Protein AF-A0AAX2CGX4-F1 (afdb_monomer_lite)

Foldseek 3Di:
DDDDLLLLLLLLVCLLVVVLVPDLVVSCVVVVHDSVSSVSNHFDDDFCLCVLAPDPDPDDDDPVNVVVSVSNVVSLVSSDDPLLVQLSVCVSVVHQLCVSCVVPVHHSVVSVVSVVVSNVSRRRRD

Structure (mmCIF, N/CA/C/O backbone):
data_AF-A0AAX2CGX4-F1
#
_entry.id   AF-A0AAX2CGX4-F1
#
loop_
_atom_site.group_PDB
_atom_site.id
_atom_site.type_symbol
_atom_site.label_atom_id
_atom_site.label_alt_id
_atom_site.label_comp_id
_atom_site.label_asym_id
_atom_site.label_entity_id
_atom_site.label_seq_id
_atom_site.pdbx_PDB_ins_code
_atom_site.Cartn_x
_atom_site.Cartn_y
_atom_site.Cartn_z
_atom_site.occupancy
_atom_site.B_iso_or_equiv
_atom_site.auth_seq_id
_atom_site.auth_comp_id
_atom_site.auth_asym_id
_atom_site.auth_atom_id
_atom_site.pdbx_PDB_model_num
ATOM 1 N N . MET A 1 1 ? 6.330 18.128 -15.633 1.00 39.53 1 MET A N 1
ATOM 2 C CA . MET A 1 1 ? 6.986 16.860 -16.019 1.00 39.53 1 MET A CA 1
ATOM 3 C C . MET A 1 1 ? 5.867 15.847 -16.203 1.00 39.53 1 MET A C 1
ATOM 5 O O . MET A 1 1 ? 5.193 15.569 -15.225 1.00 39.53 1 MET A O 1
ATOM 9 N N . LYS A 1 2 ? 5.558 15.416 -17.435 1.00 45.88 2 LYS A N 1
ATOM 10 C CA . LYS A 1 2 ? 4.492 14.425 -17.671 1.00 45.88 2 LYS A CA 1
ATOM 11 C C . LYS A 1 2 ? 4.986 13.082 -17.147 1.00 45.88 2 LYS A C 1
ATOM 13 O O . LYS A 1 2 ? 5.900 12.508 -17.729 1.00 45.88 2 LYS A O 1
ATOM 18 N N . ILE A 1 3 ? 4.443 12.632 -16.022 1.00 54.94 3 ILE A N 1
ATOM 19 C CA . ILE A 1 3 ? 4.761 11.316 -15.477 1.00 54.94 3 ILE A CA 1
ATOM 20 C C . ILE A 1 3 ? 3.921 10.310 -16.262 1.00 54.94 3 ILE A C 1
ATOM 22 O O . ILE A 1 3 ? 2.693 10.382 -16.265 1.00 54.94 3 ILE A O 1
ATOM 26 N N . GLU A 1 4 ? 4.564 9.398 -16.988 1.00 67.38 4 GLU A N 1
ATOM 27 C CA . GLU A 1 4 ? 3.824 8.420 -17.779 1.00 67.38 4 GLU A CA 1
ATOM 28 C C . GLU A 1 4 ? 3.073 7.452 -16.853 1.00 67.38 4 GLU A C 1
ATOM 30 O O . GLU A 1 4 ? 3.648 6.869 -15.935 1.00 67.38 4 GLU A O 1
ATOM 35 N N . ARG A 1 5 ? 1.772 7.246 -17.104 1.00 70.44 5 ARG A N 1
ATOM 36 C CA . ARG A 1 5 ? 0.905 6.302 -16.362 1.00 70.44 5 ARG A CA 1
ATOM 37 C C . ARG A 1 5 ? 1.517 4.901 -16.216 1.00 70.44 5 ARG A C 1
ATOM 39 O O . ARG A 1 5 ? 1.242 4.199 -15.245 1.00 70.44 5 ARG A O 1
ATOM 46 N N . THR A 1 6 ? 2.358 4.514 -17.168 1.00 79.00 6 THR A N 1
ATOM 47 C CA . THR A 1 6 ? 3.151 3.282 -17.181 1.00 79.00 6 THR A CA 1
ATOM 48 C C . THR A 1 6 ? 4.080 3.171 -15.969 1.00 79.00 6 THR A C 1
ATOM 50 O O . THR A 1 6 ? 4.190 2.087 -15.400 1.00 79.00 6 THR A O 1
ATOM 53 N N . VAL A 1 7 ? 4.681 4.275 -15.513 1.00 81.06 7 VAL A N 1
ATOM 54 C CA . VAL A 1 7 ? 5.583 4.314 -14.349 1.00 81.06 7 VAL A CA 1
ATOM 55 C C . VAL A 1 7 ? 4.825 3.992 -13.062 1.00 81.06 7 VAL A C 1
ATOM 57 O O . VAL A 1 7 ? 5.273 3.164 -12.272 1.00 81.06 7 VAL A O 1
ATOM 60 N N . TYR A 1 8 ? 3.642 4.580 -12.858 1.00 76.75 8 TYR A N 1
ATOM 61 C CA . TYR A 1 8 ? 2.817 4.297 -11.676 1.00 76.75 8 TYR A CA 1
ATOM 62 C C . TYR A 1 8 ? 2.222 2.888 -11.686 1.00 76.75 8 TYR A C 1
ATOM 64 O O . TYR A 1 8 ? 2.137 2.241 -10.640 1.00 76.75 8 TYR A O 1
ATOM 72 N N . TYR A 1 9 ? 1.884 2.375 -12.869 1.00 81.44 9 TYR A N 1
ATOM 73 C CA . TYR A 1 9 ? 1.502 0.976 -13.024 1.00 81.44 9 TYR A CA 1
ATOM 74 C C . TYR A 1 9 ? 2.649 0.028 -12.632 1.00 81.44 9 TYR A C 1
ATOM 76 O O . TYR A 1 9 ? 2.442 -0.902 -11.847 1.00 81.44 9 TYR A O 1
ATOM 84 N N . ALA A 1 10 ? 3.872 0.292 -13.108 1.00 85.06 10 ALA A N 1
ATOM 85 C CA . ALA A 1 10 ? 5.061 -0.478 -12.743 1.00 85.06 10 ALA A CA 1
ATOM 86 C C . ALA A 1 10 ? 5.354 -0.394 -11.234 1.00 85.06 10 ALA A C 1
ATOM 88 O O . ALA A 1 10 ? 5.508 -1.429 -10.583 1.00 85.06 10 ALA A O 1
ATOM 89 N N . LYS A 1 11 ? 5.294 0.806 -10.639 1.00 84.31 11 LYS A N 1
ATOM 90 C CA . LYS A 1 11 ? 5.386 1.015 -9.182 1.00 84.31 11 LYS A CA 1
ATOM 91 C C . LYS A 1 11 ? 4.387 0.162 -8.407 1.00 84.31 11 LYS A C 1
ATOM 93 O O . LYS A 1 11 ? 4.747 -0.471 -7.413 1.00 84.31 11 LYS A O 1
ATOM 98 N N . GLY A 1 12 ? 3.135 0.116 -8.869 1.00 80.69 12 GLY A N 1
ATOM 99 C CA . GLY A 1 12 ? 2.071 -0.664 -8.232 1.00 80.69 12 GLY A CA 1
ATOM 100 C C . GLY A 1 12 ? 2.410 -2.149 -8.210 1.00 80.69 12 GLY A C 1
ATOM 101 O O . GLY A 1 12 ? 2.278 -2.814 -7.181 1.00 80.69 12 GLY A O 1
ATOM 102 N N . LYS A 1 13 ? 2.930 -2.669 -9.326 1.00 85.38 13 LYS A N 1
ATOM 103 C CA . LYS A 1 13 ? 3.363 -4.067 -9.442 1.00 85.38 13 LYS A CA 1
ATOM 104 C C . LYS A 1 13 ? 4.574 -4.377 -8.563 1.00 85.38 13 LYS A C 1
ATOM 106 O O . LYS A 1 13 ? 4.564 -5.418 -7.907 1.00 85.38 13 LYS A O 1
ATOM 111 N N . ILE A 1 14 ? 5.562 -3.486 -8.491 1.00 86.25 14 ILE A N 1
ATOM 112 C CA . ILE A 1 14 ? 6.747 -3.651 -7.633 1.00 86.25 14 ILE A CA 1
ATOM 113 C C . ILE A 1 14 ? 6.332 -3.731 -6.159 1.00 86.25 14 ILE A C 1
ATOM 115 O O . ILE A 1 14 ? 6.681 -4.694 -5.475 1.00 86.25 14 ILE A O 1
ATOM 119 N N . LEU A 1 15 ? 5.519 -2.780 -5.679 1.00 83.81 15 LEU A N 1
ATOM 120 C CA . LEU A 1 15 ? 5.038 -2.781 -4.291 1.00 83.81 15 LEU A CA 1
ATOM 121 C C . LEU A 1 15 ? 4.164 -3.995 -3.972 1.00 83.81 15 LEU A C 1
ATOM 123 O O . LEU A 1 15 ? 4.335 -4.616 -2.923 1.00 83.81 15 LEU A O 1
ATOM 127 N N . LYS A 1 16 ? 3.229 -4.347 -4.864 1.00 82.56 16 LYS A N 1
ATOM 128 C CA . LYS A 1 16 ? 2.324 -5.488 -4.667 1.00 82.56 16 LYS A CA 1
ATOM 129 C C . LYS A 1 16 ? 3.087 -6.805 -4.514 1.00 82.56 16 LYS A C 1
ATOM 131 O O . LYS A 1 16 ? 2.691 -7.639 -3.704 1.00 82.56 16 LYS A O 1
ATOM 136 N N . ASN A 1 17 ? 4.183 -6.966 -5.254 1.00 83.00 17 ASN A N 1
ATOM 137 C CA . ASN A 1 17 ? 5.042 -8.149 -5.193 1.00 83.00 17 ASN A CA 1
ATOM 138 C C . ASN A 1 17 ? 6.188 -8.027 -4.173 1.00 83.00 17 ASN A C 1
ATOM 140 O O . ASN A 1 17 ? 6.980 -8.953 -4.054 1.00 83.00 17 ASN A O 1
ATOM 144 N N . LYS A 1 18 ? 6.258 -6.927 -3.405 1.00 83.88 18 LYS A N 1
ATOM 145 C CA . LYS A 1 18 ? 7.307 -6.653 -2.404 1.00 83.88 18 LYS A CA 1
ATOM 146 C C . LYS A 1 18 ? 8.731 -6.654 -2.976 1.00 83.88 18 LYS A C 1
ATOM 148 O O . LYS A 1 18 ? 9.669 -6.999 -2.271 1.00 83.88 18 LYS A O 1
ATOM 153 N N . LEU A 1 19 ? 8.894 -6.231 -4.226 1.00 85.44 19 LEU A N 1
ATOM 154 C CA . LEU A 1 19 ? 10.188 -6.231 -4.916 1.00 85.44 19 LEU A CA 1
ATOM 155 C C . LEU A 1 19 ? 10.940 -4.896 -4.776 1.00 85.44 19 LEU A C 1
ATOM 157 O O . LEU A 1 19 ? 11.853 -4.615 -5.536 1.00 85.44 19 LEU A O 1
ATOM 161 N N . SER A 1 20 ? 10.536 -4.026 -3.848 1.00 79.88 20 SER A N 1
ATOM 162 C CA . SER A 1 20 ? 11.067 -2.658 -3.736 1.00 79.88 20 SER A CA 1
ATOM 163 C C . SER A 1 20 ? 12.544 -2.570 -3.346 1.00 79.88 20 SER A C 1
ATOM 165 O O . SER A 1 20 ? 13.136 -1.512 -3.520 1.00 79.88 20 SER A O 1
ATOM 167 N N . GLU A 1 21 ? 13.112 -3.645 -2.804 1.00 81.31 21 GLU A N 1
ATOM 168 C CA . GLU A 1 21 ? 14.523 -3.739 -2.399 1.00 81.31 21 GLU A CA 1
ATOM 169 C C . GLU A 1 21 ? 15.352 -4.586 -3.383 1.00 81.31 21 GLU A C 1
ATOM 171 O O . GLU A 1 21 ? 16.558 -4.739 -3.208 1.00 81.31 21 GLU A O 1
ATOM 176 N N . GLU A 1 22 ? 14.716 -5.126 -4.426 1.00 85.62 22 GLU A N 1
ATOM 177 C CA . GLU A 1 22 ? 15.362 -5.970 -5.429 1.00 85.62 22 GLU A CA 1
ATOM 178 C C . GLU A 1 22 ? 16.044 -5.134 -6.522 1.00 85.62 22 GLU A C 1
ATOM 180 O O . GLU A 1 22 ? 15.727 -3.961 -6.745 1.00 85.62 22 GLU A O 1
ATOM 185 N N . SER A 1 23 ? 16.985 -5.749 -7.244 1.00 87.44 23 SER A N 1
ATOM 186 C CA . SER A 1 23 ? 17.664 -5.077 -8.354 1.00 87.44 23 SER A CA 1
ATOM 187 C C . SER A 1 23 ? 16.724 -4.838 -9.539 1.00 87.44 23 SER A C 1
ATOM 189 O O . SER A 1 23 ? 15.796 -5.610 -9.791 1.00 87.44 23 SER A O 1
ATOM 191 N N . VAL A 1 24 ? 17.006 -3.793 -10.322 1.00 85.88 24 VAL A N 1
ATOM 192 C CA . VAL A 1 24 ? 16.267 -3.481 -11.558 1.00 85.88 24 VAL A CA 1
ATOM 193 C C . VAL A 1 24 ? 16.235 -4.690 -12.500 1.00 85.88 24 VAL A C 1
ATOM 195 O O . VAL A 1 24 ? 15.172 -5.013 -13.024 1.00 85.88 24 VAL A O 1
ATOM 198 N N . ASP A 1 25 ? 17.353 -5.412 -12.642 1.00 88.06 25 ASP A N 1
ATOM 199 C CA . ASP A 1 25 ? 17.438 -6.653 -13.424 1.00 88.06 25 ASP A CA 1
ATOM 200 C C . ASP A 1 25 ? 16.460 -7.726 -12.936 1.00 88.06 25 ASP A C 1
ATOM 202 O O . ASP A 1 25 ? 15.747 -8.347 -13.729 1.00 88.06 25 ASP A O 1
ATOM 206 N N . HIS A 1 26 ? 16.421 -7.949 -11.620 1.00 88.62 26 HIS A N 1
ATOM 207 C CA . HIS A 1 26 ? 15.581 -8.978 -11.025 1.00 88.62 26 HIS A CA 1
ATOM 208 C C . HIS A 1 26 ? 14.096 -8.632 -11.163 1.00 88.62 26 HIS A C 1
ATOM 210 O O . HIS A 1 26 ? 13.288 -9.488 -11.529 1.00 88.62 26 HIS A O 1
ATOM 216 N N . ILE A 1 27 ? 13.739 -7.368 -10.938 1.00 87.94 27 ILE A N 1
ATOM 217 C CA . ILE A 1 27 ? 12.371 -6.864 -11.079 1.00 87.94 27 ILE A CA 1
ATOM 218 C C . ILE A 1 27 ? 11.913 -6.931 -12.539 1.00 87.94 27 ILE A C 1
ATOM 220 O O . ILE A 1 27 ? 10.828 -7.442 -12.806 1.00 87.94 27 ILE A O 1
ATOM 224 N N . SER A 1 28 ? 12.742 -6.443 -13.467 1.00 89.75 28 SER A N 1
ATOM 225 C CA . SER A 1 28 ? 12.504 -6.449 -14.917 1.00 89.75 28 SER A CA 1
ATOM 226 C C . SER A 1 28 ? 12.155 -7.852 -15.407 1.00 89.75 28 SER A C 1
ATOM 228 O O . SER A 1 28 ? 11.098 -8.067 -16.000 1.00 89.75 28 SER A O 1
ATOM 230 N N . LYS A 1 29 ? 12.969 -8.841 -15.025 1.00 91.12 29 LYS A N 1
ATOM 231 C CA . LYS A 1 29 ? 12.739 -10.247 -15.364 1.00 91.12 29 LYS A CA 1
ATOM 232 C C . LYS A 1 29 ? 11.511 -10.847 -14.673 1.00 91.12 29 LYS A C 1
ATOM 234 O O . LYS A 1 29 ? 10.791 -11.626 -15.285 1.00 91.12 29 LYS A O 1
ATOM 239 N N . THR A 1 30 ? 11.278 -10.518 -13.402 1.00 90.62 30 THR A N 1
ATOM 240 C CA . THR A 1 30 ? 10.168 -11.086 -12.613 1.00 90.62 30 THR A CA 1
ATOM 241 C C . THR A 1 30 ? 8.808 -10.563 -13.066 1.00 90.62 30 THR A C 1
ATOM 243 O O . THR A 1 30 ? 7.824 -11.299 -13.049 1.00 90.62 30 THR A O 1
ATOM 246 N N . LEU A 1 31 ? 8.740 -9.289 -13.453 1.00 88.62 31 LEU A N 1
ATOM 247 C CA . LEU A 1 31 ? 7.504 -8.627 -13.864 1.00 88.62 31 LEU A CA 1
ATOM 248 C C . LEU A 1 31 ? 7.318 -8.571 -15.387 1.00 88.62 31 LEU A C 1
ATOM 250 O O . LEU A 1 31 ? 6.280 -8.072 -15.819 1.00 88.62 31 LEU A O 1
ATOM 254 N N . ASP A 1 32 ? 8.289 -9.070 -16.161 1.00 90.12 32 ASP A N 1
ATOM 255 C CA . ASP A 1 32 ? 8.351 -8.977 -17.627 1.00 90.12 32 ASP A CA 1
ATOM 256 C C . ASP A 1 32 ? 8.167 -7.525 -18.113 1.00 90.12 32 ASP A C 1
ATOM 258 O O . ASP A 1 32 ? 7.274 -7.186 -18.889 1.00 90.12 32 ASP A O 1
ATOM 262 N N . MET A 1 33 ? 8.980 -6.620 -17.556 1.00 87.31 33 MET A N 1
ATOM 263 C CA . MET A 1 33 ? 8.926 -5.175 -17.807 1.00 87.31 33 MET A CA 1
ATOM 264 C C . MET A 1 33 ? 10.271 -4.652 -18.298 1.00 87.31 33 MET A C 1
ATOM 266 O O . MET A 1 33 ? 11.313 -5.143 -17.893 1.00 87.31 33 MET A O 1
ATOM 270 N N . GLY A 1 34 ? 10.273 -3.600 -19.119 1.00 87.44 34 GLY A N 1
ATOM 271 C CA . GLY A 1 34 ? 11.520 -2.990 -19.585 1.00 87.44 34 GLY A CA 1
ATOM 272 C C . GLY A 1 34 ? 12.334 -2.342 -18.457 1.00 87.44 34 GLY A C 1
ATOM 273 O O . GLY A 1 34 ? 11.779 -1.651 -17.603 1.00 87.44 34 GLY A O 1
ATOM 274 N N . HIS A 1 35 ? 13.661 -2.489 -18.502 1.00 86.88 35 HIS A N 1
ATOM 275 C CA . HIS A 1 35 ? 14.596 -1.917 -17.520 1.00 86.88 35 HIS A CA 1
ATOM 276 C C . HIS A 1 35 ? 14.386 -0.433 -17.237 1.00 86.88 35 HIS A C 1
ATOM 278 O O . HIS A 1 35 ? 14.255 -0.058 -16.078 1.00 86.88 35 HIS A O 1
ATOM 284 N N . GLY A 1 36 ? 14.292 0.401 -18.278 1.00 83.06 36 GLY A N 1
ATOM 285 C CA . GLY A 1 36 ? 14.109 1.847 -18.102 1.00 83.06 36 GLY A CA 1
ATOM 286 C C . GLY A 1 36 ? 12.793 2.208 -17.404 1.00 83.06 36 GLY A C 1
ATOM 287 O O . GLY A 1 36 ? 12.727 3.190 -16.670 1.00 83.06 36 GLY A O 1
ATOM 288 N N . LEU A 1 37 ? 11.752 1.383 -17.570 1.00 83.06 37 LEU A N 1
ATOM 289 C CA . LEU A 1 37 ? 10.482 1.561 -16.869 1.00 83.06 37 LEU A CA 1
ATOM 290 C C . LEU A 1 37 ? 10.605 1.189 -15.387 1.00 83.06 37 LEU A C 1
ATOM 292 O O . LEU A 1 37 ? 10.059 1.884 -14.534 1.00 83.06 37 LEU A O 1
ATOM 296 N N . VAL A 1 38 ? 11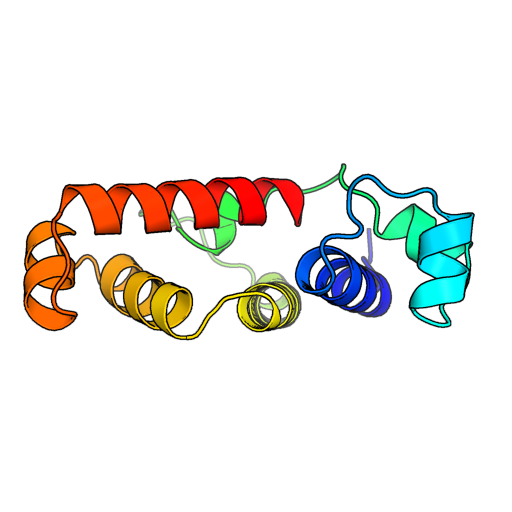.322 0.107 -15.081 1.00 85.31 38 VAL A N 1
ATOM 297 C CA . VAL A 1 38 ? 11.587 -0.330 -13.704 1.00 85.31 38 VAL A CA 1
ATOM 298 C C . VAL A 1 38 ? 12.469 0.678 -12.967 1.00 85.31 38 VAL A C 1
ATOM 300 O O . VAL A 1 38 ? 12.196 0.995 -11.813 1.00 85.31 38 VAL A O 1
ATOM 303 N N . GLU A 1 39 ? 13.479 1.223 -13.642 1.00 84.19 39 GLU A N 1
ATOM 304 C CA . GLU A 1 39 ? 14.361 2.262 -13.110 1.00 84.19 39 GLU A CA 1
ATOM 305 C C . GLU A 1 39 ? 13.580 3.547 -12.796 1.00 84.19 39 GLU A C 1
ATOM 307 O O . GLU A 1 39 ? 13.658 4.062 -11.683 1.00 84.19 39 GLU A O 1
ATOM 312 N N . ALA A 1 40 ? 12.719 3.999 -13.716 1.00 79.62 40 ALA A N 1
ATOM 313 C CA . ALA A 1 40 ? 11.825 5.136 -13.481 1.00 79.62 40 ALA A CA 1
ATOM 314 C C . ALA A 1 40 ? 10.782 4.878 -12.372 1.00 79.62 40 ALA A C 1
ATOM 316 O O . ALA A 1 40 ? 10.271 5.816 -11.755 1.00 79.62 40 ALA A O 1
ATOM 317 N N . ALA A 1 41 ? 10.445 3.609 -12.127 1.00 78.88 41 ALA A N 1
ATOM 318 C CA . ALA A 1 41 ? 9.495 3.179 -11.109 1.00 78.88 41 ALA A CA 1
ATOM 319 C C . ALA A 1 41 ? 10.126 2.959 -9.723 1.00 78.88 41 ALA A C 1
ATOM 321 O O . ALA A 1 41 ? 9.389 2.713 -8.766 1.00 78.88 41 ALA A O 1
ATOM 322 N N . GLN A 1 42 ? 11.448 3.056 -9.563 1.00 73.44 42 GLN A N 1
ATOM 323 C CA . GLN A 1 42 ? 12.059 2.948 -8.239 1.00 73.44 42 GLN A CA 1
ATOM 324 C C . GLN A 1 42 ? 11.690 4.141 -7.325 1.00 73.44 42 GLN A C 1
ATOM 326 O O .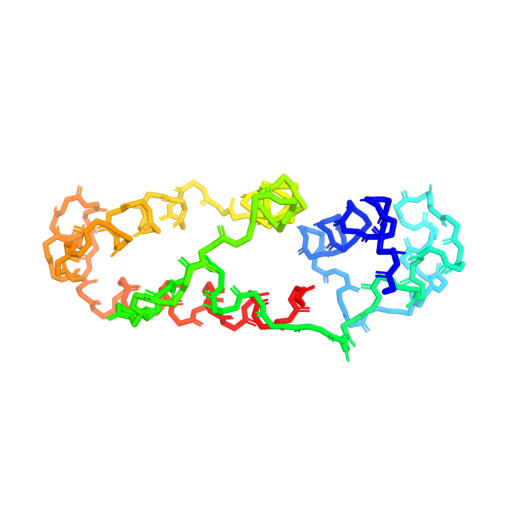 GLN A 1 42 ? 11.306 5.214 -7.806 1.00 73.44 42 GLN A O 1
ATOM 331 N N . PRO A 1 43 ? 11.716 3.961 -5.989 1.00 64.12 43 PRO A N 1
ATOM 332 C CA . PRO A 1 43 ? 11.253 4.982 -5.047 1.00 64.12 43 PRO A CA 1
ATOM 333 C C . PRO A 1 43 ? 12.126 6.243 -5.128 1.00 64.12 43 PRO A C 1
ATOM 335 O O . PRO A 1 43 ? 13.348 6.125 -5.064 1.00 64.12 43 PRO A O 1
ATOM 338 N N . GLY A 1 44 ? 11.536 7.450 -5.207 1.00 57.66 44 GLY A N 1
ATOM 339 C CA . GLY A 1 44 ? 12.369 8.659 -5.115 1.00 57.66 44 GLY A CA 1
ATOM 340 C C . GLY A 1 44 ? 11.855 10.046 -5.513 1.00 57.66 44 GLY A C 1
ATOM 341 O O . GLY A 1 44 ? 12.648 10.968 -5.366 1.00 57.66 44 GLY A O 1
ATOM 342 N N . THR A 1 45 ? 10.625 10.284 -5.996 1.00 46.50 45 THR A N 1
ATOM 343 C CA . THR A 1 45 ? 10.331 11.634 -6.554 1.00 46.50 45 THR A CA 1
ATOM 344 C C . THR A 1 45 ? 9.034 12.348 -6.174 1.00 46.50 45 THR A C 1
ATOM 346 O O . THR A 1 45 ? 8.976 13.548 -6.415 1.00 46.50 45 THR A O 1
ATOM 349 N N . PHE A 1 46 ? 8.045 11.741 -5.510 1.00 48.94 46 PHE A N 1
ATOM 350 C CA . PHE A 1 46 ? 6.833 12.464 -5.063 1.00 48.94 46 PHE A CA 1
ATOM 351 C C . PHE A 1 46 ? 6.354 11.943 -3.690 1.00 48.94 46 PHE A C 1
ATOM 353 O O . PHE A 1 46 ? 6.981 11.034 -3.157 1.00 48.94 46 PHE A O 1
ATOM 360 N N . SER A 1 47 ? 5.354 12.558 -3.041 1.00 52.25 47 SER A N 1
ATOM 361 C CA . SER A 1 47 ? 4.786 12.042 -1.776 1.00 52.25 47 SER A CA 1
ATOM 362 C C . SER A 1 47 ? 3.252 11.938 -1.827 1.00 52.25 47 SER A C 1
ATOM 364 O O . SER A 1 47 ? 2.552 12.949 -1.739 1.00 52.25 47 SER A O 1
ATOM 366 N N . LEU A 1 48 ? 2.733 10.704 -1.897 1.00 61.69 48 LEU A N 1
ATOM 367 C CA . LEU A 1 48 ? 1.302 10.383 -1.957 1.00 61.69 48 LEU A CA 1
ATOM 368 C C . LEU A 1 48 ? 0.590 10.676 -0.645 1.00 61.69 48 LEU A C 1
ATOM 370 O O . LEU A 1 48 ? -0.638 10.729 -0.626 1.00 61.69 48 LEU A O 1
ATOM 374 N N . ASP A 1 49 ? 1.326 10.842 0.455 1.00 59.88 49 ASP A N 1
ATOM 375 C CA . ASP A 1 49 ? 0.735 11.066 1.773 1.00 59.88 49 ASP A CA 1
ATOM 376 C C . ASP A 1 49 ? -0.214 12.269 1.763 1.00 59.88 49 ASP A C 1
ATOM 378 O O . ASP A 1 49 ? -1.290 12.204 2.355 1.00 59.88 49 ASP A O 1
ATOM 382 N N . LYS A 1 50 ? 0.134 13.324 1.011 1.00 56.47 50 LYS A N 1
ATOM 383 C CA . LYS A 1 50 ? -0.697 14.528 0.852 1.00 56.47 50 LYS A CA 1
ATOM 384 C C . LYS A 1 50 ? -1.963 14.298 0.020 1.00 56.47 50 LYS A C 1
ATOM 386 O O . LYS A 1 50 ? -2.916 15.056 0.156 1.00 56.47 50 LYS A O 1
ATOM 391 N N . VAL A 1 51 ? -1.974 13.273 -0.833 1.00 58.97 51 VAL A N 1
ATOM 392 C CA . VAL A 1 51 ? -3.093 12.941 -1.731 1.00 58.97 51 VAL A CA 1
ATOM 393 C C . VAL A 1 51 ? -4.053 11.951 -1.065 1.00 58.97 51 VAL A C 1
ATOM 395 O O . VAL A 1 51 ? -5.266 12.060 -1.219 1.00 58.97 51 VAL A O 1
ATOM 398 N N . ILE A 1 52 ? -3.525 10.988 -0.303 1.00 60.25 52 ILE A N 1
ATOM 399 C CA . ILE A 1 52 ? -4.317 9.958 0.391 1.00 60.25 52 ILE A CA 1
ATOM 400 C C . ILE A 1 52 ? -4.983 10.512 1.652 1.00 60.25 52 ILE A C 1
ATOM 402 O O . ILE A 1 52 ? -6.105 10.119 1.980 1.00 60.25 52 ILE A O 1
ATOM 406 N N . TYR A 1 53 ? -4.287 11.399 2.364 1.00 61.03 53 TYR A N 1
ATOM 407 C CA . TYR A 1 53 ? -4.777 12.060 3.567 1.00 61.03 53 TYR A CA 1
ATOM 408 C C . TYR A 1 53 ? -4.657 13.566 3.364 1.00 61.03 53 TYR A C 1
ATOM 410 O O . TYR A 1 53 ? -3.711 14.172 3.877 1.00 61.03 53 TYR A O 1
ATOM 418 N N . PRO A 1 54 ? -5.574 14.176 2.592 1.00 52.38 54 PRO A N 1
ATOM 419 C CA . PRO A 1 54 ? -5.592 15.621 2.469 1.00 52.38 54 PRO A CA 1
ATOM 420 C C . PRO A 1 54 ? -5.710 16.207 3.877 1.00 52.38 54 PRO A C 1
ATOM 422 O O . PRO A 1 54 ? -6.662 15.925 4.608 1.00 52.38 54 PRO A O 1
ATOM 425 N N . ALA A 1 55 ? -4.698 16.973 4.289 1.00 43.84 55 ALA A N 1
ATOM 426 C CA . ALA A 1 55 ? -4.873 17.882 5.407 1.00 43.84 55 ALA A CA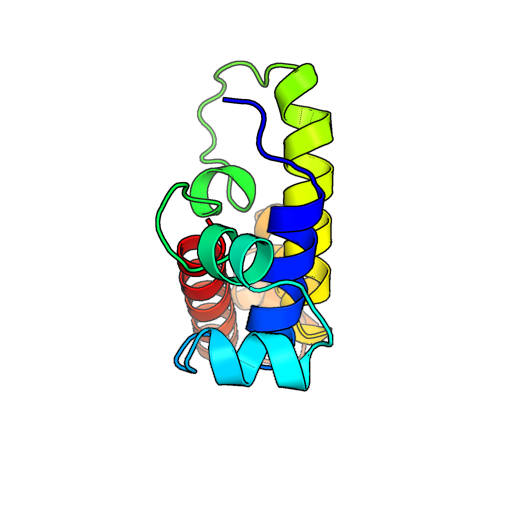 1
ATOM 427 C C . ALA A 1 55 ? -5.974 18.865 4.997 1.00 43.84 55 ALA A C 1
ATOM 429 O O . ALA A 1 55 ? -5.995 19.295 3.845 1.00 43.84 55 ALA A O 1
ATOM 430 N N . ASP A 1 56 ? -6.881 19.181 5.917 1.00 44.81 56 ASP A N 1
ATOM 431 C CA . ASP A 1 56 ? -8.050 20.045 5.713 1.00 44.81 56 ASP A CA 1
ATOM 432 C C . ASP A 1 56 ? -7.648 21.524 5.527 1.00 44.81 56 ASP A C 1
ATOM 434 O O . ASP A 1 56 ? -8.057 22.413 6.265 1.00 44.81 56 ASP A O 1
ATOM 438 N N . ASN A 1 57 ? -6.767 21.784 4.565 1.00 39.47 57 ASN A N 1
ATOM 439 C CA . ASN A 1 57 ? -6.325 23.103 4.158 1.00 39.47 57 ASN A CA 1
ATOM 440 C C . ASN A 1 57 ? -6.861 23.303 2.743 1.00 39.47 57 ASN A C 1
ATOM 442 O O . ASN A 1 57 ? -6.292 22.776 1.790 1.00 39.47 57 ASN A O 1
ATOM 446 N N . GLY A 1 58 ? -7.995 24.000 2.645 1.00 42.59 58 GLY A N 1
ATOM 447 C CA . GLY A 1 58 ? -8.767 24.259 1.426 1.00 42.59 58 GLY A CA 1
ATOM 448 C C . GLY A 1 58 ? -8.041 25.062 0.343 1.00 42.59 58 GLY A C 1
ATOM 449 O O . GLY A 1 58 ? -8.505 26.130 -0.046 1.00 42.59 58 GLY A O 1
ATOM 450 N N . GLU A 1 59 ? -6.931 24.544 -0.171 1.00 40.47 59 GLU A N 1
ATOM 451 C CA . GLU A 1 59 ? -6.241 25.073 -1.339 1.00 40.47 59 GLU A CA 1
ATOM 452 C C . GLU A 1 59 ? -6.641 24.254 -2.575 1.00 40.47 59 GLU A C 1
ATOM 454 O O . GLU A 1 59 ? -6.641 23.022 -2.565 1.00 40.47 59 GLU A O 1
ATOM 459 N N . GLY A 1 60 ? -7.106 24.968 -3.602 1.00 41.41 60 GLY A N 1
ATOM 460 C CA . GLY A 1 60 ? -7.901 24.443 -4.707 1.00 41.41 60 GLY A CA 1
ATOM 461 C C . GLY A 1 60 ? -7.263 23.259 -5.429 1.00 41.41 60 GLY A C 1
ATOM 462 O O . GLY A 1 60 ? -6.133 23.324 -5.906 1.00 41.41 60 GLY A O 1
ATOM 463 N N . VAL A 1 61 ? -8.032 22.177 -5.538 1.00 43.03 61 VAL A N 1
ATOM 464 C CA . VAL A 1 61 ? -7.649 20.976 -6.278 1.00 43.03 61 VAL A CA 1
ATOM 465 C C . VAL A 1 61 ? -7.725 21.280 -7.774 1.00 43.03 61 VAL A C 1
ATOM 467 O O . VAL A 1 61 ? -8.811 21.404 -8.338 1.00 43.03 61 VAL A O 1
ATOM 470 N N . ASP A 1 62 ? -6.563 21.406 -8.409 1.00 41.34 62 ASP A N 1
ATOM 471 C CA . ASP A 1 62 ? -6.435 21.581 -9.853 1.00 41.34 62 ASP A CA 1
ATOM 472 C C . ASP A 1 62 ? -7.043 20.372 -10.592 1.00 41.34 62 ASP A C 1
ATOM 474 O O . ASP A 1 62 ? -6.759 19.215 -10.269 1.00 41.34 62 ASP A O 1
ATOM 478 N N . VAL A 1 63 ? -7.930 20.601 -11.556 1.00 41.16 63 VAL A N 1
ATOM 479 C CA . VAL A 1 63 ? -8.786 19.551 -12.137 1.00 41.16 63 VAL A CA 1
ATOM 480 C C . VAL A 1 63 ? -7.969 18.545 -12.962 1.00 41.16 63 VAL A C 1
ATOM 482 O O . VAL A 1 63 ? -8.282 17.354 -12.937 1.00 41.16 63 VAL A O 1
ATOM 485 N N . GLU A 1 64 ? -6.869 18.956 -13.601 1.00 42.84 64 GLU A N 1
ATOM 486 C CA . GLU A 1 64 ? -5.937 18.029 -14.272 1.00 42.84 64 GLU A CA 1
ATOM 487 C C . GLU A 1 64 ? -5.177 17.151 -13.269 1.00 42.84 64 GLU A C 1
ATOM 489 O O . GLU A 1 64 ? -5.038 15.941 -13.485 1.00 42.84 64 GLU A O 1
ATOM 494 N N . SER A 1 65 ? -4.821 17.709 -12.104 1.00 53.12 65 SER A N 1
ATOM 495 C CA . SER A 1 65 ? -4.254 16.933 -11.000 1.00 53.12 65 SER A CA 1
ATOM 496 C C . SER A 1 65 ? -5.226 15.852 -10.516 1.00 53.12 65 SER A C 1
ATOM 498 O O . SER A 1 65 ? -4.782 14.799 -10.082 1.00 53.12 65 SER A O 1
ATOM 500 N N . THR A 1 66 ? -6.552 16.017 -10.649 1.00 58.62 66 THR A N 1
ATOM 501 C CA . THR A 1 66 ? -7.506 14.995 -10.176 1.00 58.62 66 THR A CA 1
ATOM 502 C C . THR A 1 66 ? -7.503 13.711 -11.000 1.00 58.62 66 THR A C 1
ATOM 504 O O . THR A 1 66 ? -7.698 12.643 -10.423 1.00 58.62 66 THR A O 1
ATOM 507 N N . VAL A 1 67 ? -7.296 13.762 -12.322 1.00 58.78 67 VAL A N 1
ATOM 508 C CA . VAL A 1 67 ? -7.282 12.548 -13.162 1.00 58.78 67 VAL A CA 1
ATOM 509 C C . VAL A 1 67 ? -5.977 11.783 -12.966 1.00 58.78 67 VAL A C 1
ATOM 511 O O . VAL A 1 67 ? -6.007 10.565 -12.782 1.00 58.78 67 VAL A O 1
ATOM 514 N N . GLU A 1 68 ? -4.847 12.489 -12.932 1.00 61.59 68 GLU A N 1
ATOM 515 C CA . GLU A 1 68 ? -3.544 11.892 -12.630 1.00 61.59 68 GLU A CA 1
ATOM 516 C C . GLU A 1 68 ? -3.517 11.335 -11.201 1.00 61.59 68 GLU A C 1
ATOM 518 O O . GLU A 1 68 ? -3.220 10.153 -11.014 1.00 61.59 68 GLU A O 1
ATOM 523 N N . ASN A 1 69 ? -3.974 12.108 -10.210 1.00 66.88 69 ASN A N 1
ATOM 524 C CA . ASN A 1 69 ? -4.102 11.645 -8.827 1.00 66.88 69 ASN A CA 1
ATOM 525 C C . ASN A 1 69 ? -5.031 10.435 -8.716 1.00 66.88 69 ASN A C 1
ATOM 527 O O . ASN A 1 69 ? -4.733 9.523 -7.955 1.00 66.88 69 ASN A O 1
ATOM 531 N N . LYS A 1 70 ? -6.119 10.356 -9.493 1.00 70.00 70 LYS A N 1
ATOM 532 C CA . LYS A 1 70 ? -6.987 9.166 -9.512 1.00 70.00 70 LYS A CA 1
ATOM 533 C C . LYS A 1 70 ? -6.246 7.926 -10.001 1.00 70.00 70 LYS A C 1
ATOM 535 O O . LYS A 1 70 ? -6.371 6.883 -9.371 1.00 70.00 70 LYS A O 1
ATOM 540 N N . VAL A 1 71 ? -5.470 8.012 -11.083 1.00 70.00 71 VAL A N 1
ATOM 541 C CA . VAL A 1 71 ? -4.698 6.861 -11.597 1.00 70.00 71 VAL A CA 1
ATOM 542 C C . VAL A 1 71 ? -3.642 6.412 -10.588 1.00 70.00 71 VAL A C 1
ATOM 544 O O . VAL A 1 71 ? -3.467 5.214 -10.354 1.00 70.00 71 VAL A O 1
ATOM 547 N N . ILE A 1 72 ? -2.975 7.376 -9.960 1.00 73.44 72 ILE A N 1
ATOM 548 C CA . ILE A 1 72 ? -1.970 7.147 -8.926 1.00 73.44 72 ILE A CA 1
ATOM 549 C C . ILE A 1 72 ? -2.606 6.481 -7.692 1.00 73.44 72 ILE A C 1
ATOM 551 O O . ILE A 1 72 ? -2.137 5.436 -7.240 1.00 73.44 72 ILE A O 1
ATOM 555 N N . LEU A 1 73 ? -3.721 7.022 -7.193 1.00 76.25 73 LEU A N 1
ATOM 556 C CA . LEU A 1 73 ? -4.477 6.472 -6.065 1.00 76.25 73 LEU A CA 1
ATOM 557 C C . LEU A 1 73 ? -5.005 5.067 -6.357 1.00 76.25 73 LEU A C 1
ATOM 559 O O . LEU A 1 73 ? -4.850 4.183 -5.522 1.00 76.25 73 LEU A O 1
ATOM 563 N N . HIS A 1 74 ? -5.574 4.834 -7.543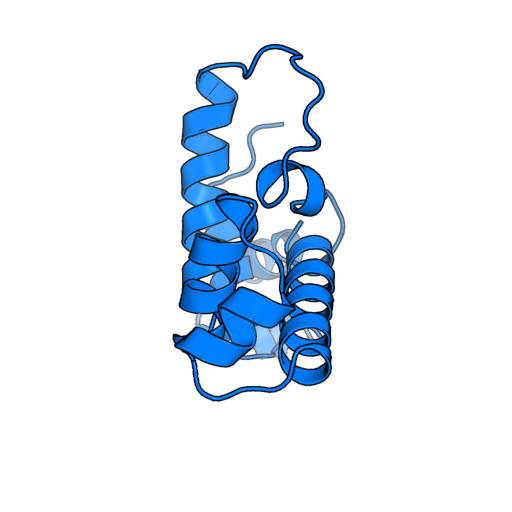 1.00 80.50 74 HIS A N 1
ATOM 564 C CA . HIS A 1 74 ? -6.028 3.502 -7.948 1.00 80.50 74 HIS A CA 1
ATOM 565 C C . HIS A 1 74 ? -4.873 2.497 -7.951 1.00 80.50 74 HIS A C 1
ATOM 567 O O . HIS A 1 74 ? -4.991 1.429 -7.355 1.00 80.50 74 HIS A O 1
ATOM 573 N N . SER A 1 75 ? -3.732 2.872 -8.535 1.00 79.38 75 SER A N 1
ATOM 574 C CA . SER A 1 75 ? -2.543 2.014 -8.579 1.00 79.38 75 SER A CA 1
ATOM 575 C C . SER A 1 75 ? -2.010 1.702 -7.177 1.00 79.38 75 SER A C 1
ATOM 577 O O . SER A 1 75 ? -1.553 0.588 -6.930 1.00 79.38 75 SER A O 1
ATOM 579 N N . PHE A 1 76 ? -2.098 2.654 -6.242 1.00 82.88 76 PHE A N 1
ATOM 580 C CA . PHE A 1 76 ? -1.749 2.433 -4.841 1.00 82.88 76 PHE A CA 1
ATOM 581 C C . PHE A 1 76 ? -2.753 1.521 -4.124 1.00 82.88 76 PHE A C 1
ATOM 583 O O . PHE A 1 76 ? -2.346 0.576 -3.441 1.00 82.88 76 PHE A O 1
ATOM 590 N N . PHE A 1 77 ? -4.056 1.766 -4.286 1.00 83.62 77 PHE A N 1
ATOM 591 C CA . PHE A 1 77 ? -5.122 0.971 -3.671 1.00 83.62 77 PHE A CA 1
ATOM 592 C C . PHE A 1 77 ? -5.109 -0.484 -4.142 1.00 83.62 77 PHE A C 1
ATOM 594 O O . PHE A 1 77 ? -5.346 -1.374 -3.328 1.00 83.62 77 PHE A O 1
ATOM 601 N N . ASP A 1 78 ? -4.701 -0.747 -5.385 1.00 83.69 78 ASP A N 1
ATOM 602 C CA . ASP A 1 78 ? -4.484 -2.102 -5.911 1.00 83.69 78 ASP A CA 1
ATOM 603 C C . ASP A 1 78 ? -3.367 -2.877 -5.188 1.00 83.69 78 ASP A C 1
ATOM 605 O O . ASP A 1 78 ? -3.272 -4.108 -5.303 1.00 83.69 78 ASP A O 1
ATOM 609 N N . THR A 1 79 ? -2.509 -2.176 -4.439 1.00 83.56 79 THR A N 1
ATOM 610 C CA . THR A 1 79 ? -1.489 -2.794 -3.584 1.00 83.56 79 THR A CA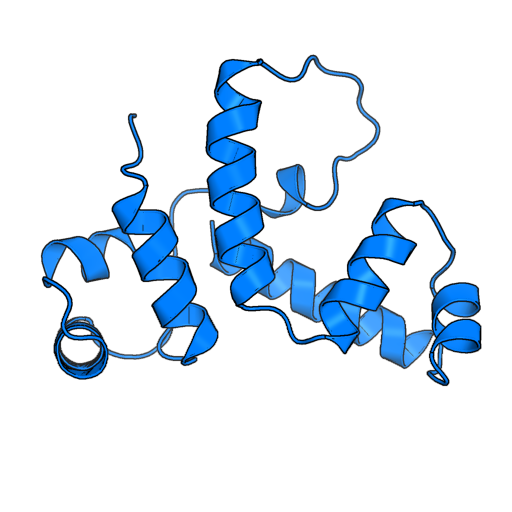 1
ATOM 611 C C . THR A 1 79 ? -2.008 -3.105 -2.178 1.00 83.56 79 THR A C 1
ATOM 613 O O . THR A 1 79 ? -1.382 -3.889 -1.460 1.00 83.56 79 THR A O 1
ATOM 616 N N . LEU A 1 80 ? -3.109 -2.489 -1.740 1.00 85.25 80 LEU A N 1
ATOM 617 C CA . LEU A 1 80 ? -3.625 -2.636 -0.381 1.00 85.25 80 LEU A CA 1
ATOM 618 C C . LEU A 1 80 ? -4.395 -3.950 -0.205 1.00 85.25 80 LEU A C 1
ATOM 620 O O . LEU A 1 80 ? -5.092 -4.430 -1.095 1.00 85.25 80 LEU A O 1
ATOM 624 N N . GLN A 1 81 ? -4.301 -4.529 0.990 1.00 87.56 81 GLN A N 1
ATOM 625 C CA . GLN A 1 81 ? -5.164 -5.641 1.384 1.00 87.56 81 GLN A CA 1
ATOM 626 C C . GLN A 1 81 ? -6.589 -5.148 1.658 1.00 87.56 81 GLN A C 1
ATOM 628 O O . GLN A 1 81 ? -6.800 -4.002 2.054 1.00 87.56 81 GLN A O 1
ATOM 633 N N . HIS A 1 82 ? -7.578 -6.040 1.568 1.00 86.38 82 HIS A N 1
ATOM 634 C CA . HIS A 1 82 ? -8.982 -5.689 1.814 1.00 86.38 82 HIS A CA 1
ATOM 635 C C . HIS A 1 82 ? -9.210 -5.016 3.182 1.00 86.38 82 HIS A C 1
ATOM 637 O O . HIS A 1 82 ? -9.925 -4.022 3.285 1.00 86.38 82 HIS A O 1
ATOM 643 N N . SER A 1 83 ? -8.529 -5.485 4.235 1.00 85.81 83 SER A N 1
ATOM 644 C CA . SER A 1 83 ? -8.605 -4.852 5.557 1.00 85.81 83 SER A CA 1
ATOM 645 C C . SER A 1 83 ? -7.971 -3.460 5.613 1.00 85.81 83 SER A C 1
ATOM 647 O O . SER A 1 83 ? -8.389 -2.639 6.421 1.00 85.81 83 SER A O 1
ATOM 649 N N . GLU A 1 84 ? -6.947 -3.200 4.797 1.00 89.44 84 GLU A N 1
ATOM 650 C CA . GLU A 1 84 ? -6.316 -1.879 4.690 1.00 89.44 84 GLU A CA 1
ATOM 651 C C . GLU A 1 84 ? -7.258 -0.904 3.968 1.00 89.44 84 GLU A C 1
ATOM 653 O O . GLU A 1 84 ? -7.463 0.199 4.462 1.00 89.44 84 GLU A O 1
ATOM 658 N N . LEU A 1 85 ? -7.927 -1.345 2.894 1.00 88.81 85 LEU A N 1
ATOM 659 C CA . LEU A 1 85 ? -8.933 -0.549 2.174 1.00 88.81 85 LEU A CA 1
ATOM 660 C C . LEU A 1 85 ? -10.114 -0.146 3.066 1.00 88.81 85 LEU A C 1
ATOM 662 O O . LEU A 1 85 ? -10.508 1.017 3.072 1.00 88.81 85 LEU A O 1
ATOM 666 N N . ILE A 1 86 ? -10.647 -1.080 3.860 1.00 90.00 86 ILE A N 1
ATOM 667 C CA . ILE A 1 86 ? -11.739 -0.792 4.804 1.00 90.00 86 ILE A CA 1
ATOM 668 C C . ILE A 1 86 ? -11.301 0.234 5.860 1.00 90.00 86 ILE A C 1
ATOM 670 O O . ILE A 1 86 ? -12.052 1.152 6.197 1.00 90.00 86 ILE A O 1
ATOM 674 N N . VAL A 1 87 ? -10.087 0.080 6.404 1.00 91.31 87 VAL A N 1
ATOM 675 C CA . VAL A 1 87 ? -9.538 1.034 7.378 1.00 91.31 87 VAL A CA 1
ATOM 676 C C . VAL A 1 87 ? -9.336 2.402 6.733 1.00 91.31 87 VAL A C 1
ATOM 678 O O . VAL A 1 87 ? -9.686 3.400 7.358 1.00 91.31 87 VAL A O 1
ATOM 681 N N . TRP A 1 88 ? -8.819 2.456 5.504 1.00 88.50 88 TRP A N 1
ATOM 682 C CA . TRP A 1 88 ? -8.641 3.698 4.758 1.00 88.50 88 TRP A CA 1
ATOM 683 C C . TRP A 1 88 ? -9.975 4.414 4.508 1.00 88.50 88 TRP A C 1
ATOM 685 O O . TRP A 1 88 ? -10.087 5.579 4.874 1.00 88.50 88 TRP A O 1
ATOM 695 N N . ASP A 1 89 ? -10.997 3.725 3.986 1.00 87.69 89 ASP A N 1
ATOM 696 C CA . ASP A 1 89 ? -12.313 4.318 3.679 1.00 87.69 89 ASP A CA 1
ATOM 697 C C . ASP A 1 89 ? -12.981 4.933 4.918 1.00 87.69 89 ASP A C 1
ATOM 699 O O . ASP A 1 89 ? -13.546 6.024 4.870 1.00 87.69 89 ASP A O 1
ATOM 703 N N . MET A 1 90 ? -12.900 4.254 6.063 1.00 89.38 90 MET A N 1
ATOM 704 C CA . MET A 1 90 ? -13.452 4.797 7.302 1.00 89.38 90 MET A CA 1
ATOM 705 C C . MET A 1 90 ? -12.600 5.932 7.878 1.00 89.38 90 MET A C 1
ATOM 707 O O . MET A 1 90 ? -13.144 6.894 8.420 1.00 89.38 90 MET A O 1
ATOM 711 N N . HIS A 1 91 ? -11.273 5.831 7.780 1.00 86.44 91 HIS A N 1
ATOM 712 C CA . HIS A 1 91 ? -10.363 6.856 8.286 1.00 86.44 91 HIS A CA 1
ATOM 713 C C . HIS A 1 91 ? -10.448 8.150 7.465 1.00 86.44 91 HIS A C 1
ATOM 715 O O . HIS A 1 91 ? -10.432 9.230 8.049 1.00 86.44 91 HIS A O 1
ATOM 721 N N . SER A 1 92 ? -10.595 8.061 6.138 1.00 79.12 92 SER A N 1
ATOM 722 C CA . SER A 1 92 ? -10.768 9.221 5.249 1.00 79.12 92 SER A CA 1
ATOM 723 C C . SER A 1 92 ? -12.089 9.959 5.495 1.00 79.12 92 SER A C 1
ATOM 725 O O . SER A 1 92 ? -12.165 11.166 5.300 1.00 79.12 92 SER A O 1
ATOM 727 N N . LYS A 1 93 ? -13.103 9.267 6.030 1.00 85.06 93 LYS A N 1
ATOM 728 C CA . LYS A 1 93 ? -14.374 9.851 6.503 1.00 85.06 93 LYS A CA 1
ATOM 729 C C . LYS A 1 93 ? -14.293 10.458 7.913 1.00 85.06 93 LYS A C 1
ATOM 731 O O . LYS A 1 93 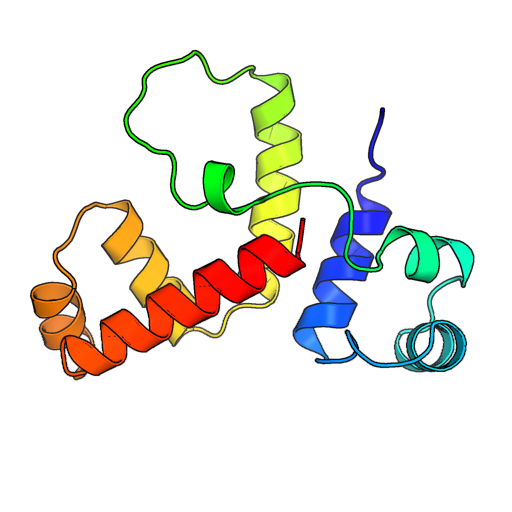? -15.324 10.769 8.504 1.00 85.06 93 LYS A O 1
ATOM 736 N N . GLY A 1 94 ? -13.098 10.568 8.498 1.00 82.62 94 GLY A N 1
ATOM 737 C CA . GLY A 1 94 ? -12.891 11.140 9.833 1.00 82.62 94 GLY A CA 1
ATOM 738 C C . GLY A 1 94 ? -13.349 10.246 10.993 1.00 82.62 94 GLY A C 1
ATOM 739 O O . GLY A 1 94 ? -13.444 10.705 12.135 1.00 82.62 94 GLY A O 1
ATOM 740 N N . ILE A 1 95 ? -13.636 8.960 10.752 1.00 87.88 95 ILE A N 1
ATOM 741 C CA . ILE A 1 95 ? -14.060 8.047 11.818 1.00 87.88 95 ILE A CA 1
ATOM 742 C C . ILE A 1 95 ? -12.871 7.768 12.746 1.00 87.88 95 ILE A C 1
ATOM 744 O O . ILE A 1 95 ? -11.798 7.342 12.320 1.00 87.88 95 ILE A O 1
ATOM 748 N N . ARG A 1 96 ? -13.076 7.952 14.056 1.00 90.25 96 ARG A N 1
ATOM 749 C CA . ARG A 1 96 ? -12.058 7.659 15.077 1.00 90.25 96 ARG A CA 1
ATOM 750 C C . ARG A 1 96 ? -11.574 6.209 14.985 1.00 90.25 96 ARG A C 1
ATOM 752 O O . ARG A 1 96 ? -12.384 5.287 14.926 1.00 90.25 96 ARG A O 1
ATOM 759 N N . GLN A 1 97 ? -10.260 6.000 15.092 1.00 90.94 97 GLN A N 1
ATOM 760 C CA . GLN A 1 97 ? -9.628 4.673 14.992 1.00 90.94 97 GLN A CA 1
ATOM 761 C C . GLN A 1 97 ? -10.190 3.641 15.986 1.00 90.94 97 GLN A C 1
ATOM 763 O O . GLN A 1 97 ? -10.246 2.455 15.675 1.00 90.94 97 GLN A O 1
ATOM 768 N N . GLU A 1 98 ? -10.647 4.081 17.161 1.00 92.75 98 GLU A N 1
ATOM 769 C CA . GLU A 1 98 ? -11.357 3.228 18.121 1.00 92.75 98 GLU A CA 1
ATOM 770 C C . GLU A 1 98 ? -12.679 2.687 17.551 1.00 92.75 98 GLU A C 1
ATOM 772 O O . GLU A 1 98 ? -12.954 1.490 17.637 1.00 92.75 98 GLU A O 1
ATOM 777 N N . ASN A 1 99 ? -13.472 3.551 16.913 1.00 93.06 99 ASN A N 1
ATOM 778 C CA . ASN A 1 99 ? -14.748 3.186 16.297 1.00 93.06 99 ASN A CA 1
ATOM 779 C C . ASN A 1 99 ? -14.546 2.323 15.046 1.00 93.06 99 ASN A C 1
ATOM 781 O O . ASN A 1 99 ? -15.324 1.401 14.809 1.00 93.06 99 ASN A O 1
ATOM 785 N N . ILE A 1 100 ? -13.478 2.574 14.282 1.00 92.31 100 ILE A N 1
ATOM 786 C CA . ILE A 1 100 ? -13.044 1.693 13.188 1.00 92.31 100 ILE A CA 1
ATOM 787 C C . ILE A 1 100 ? -12.746 0.300 13.741 1.00 92.31 100 ILE A C 1
ATOM 789 O O . ILE A 1 100 ? -13.269 -0.686 13.232 1.00 92.31 100 ILE A O 1
ATOM 793 N N . GLY A 1 101 ? -11.958 0.224 14.818 1.00 92.69 101 GLY A N 1
ATOM 794 C CA . GLY A 1 101 ? -11.595 -1.029 15.474 1.00 92.69 101 GLY A CA 1
ATOM 795 C C . GLY A 1 101 ? -12.814 -1.839 15.910 1.00 92.69 101 GLY A C 1
ATOM 796 O O . GLY A 1 101 ? -12.925 -3.013 15.558 1.00 92.69 101 GLY A O 1
ATOM 797 N N . LYS A 1 102 ? -13.778 -1.186 16.573 1.00 94.56 102 LYS A N 1
ATOM 798 C CA . LYS A 1 102 ? -15.062 -1.792 16.965 1.00 94.56 102 LYS A CA 1
ATOM 799 C C . LYS A 1 102 ? -15.821 -2.389 15.771 1.00 94.56 102 LYS A C 1
ATOM 801 O O . LYS A 1 102 ? -16.370 -3.476 15.897 1.00 94.56 102 LYS A O 1
ATOM 806 N N . ARG A 1 103 ? -15.816 -1.723 14.610 1.00 92.44 103 ARG A N 1
ATOM 807 C CA . ARG A 1 103 ? -16.510 -2.192 13.393 1.00 92.44 103 ARG A CA 1
ATOM 808 C C . ARG A 1 103 ? -15.843 -3.389 12.715 1.00 92.44 103 ARG A C 1
ATOM 810 O O . ARG A 1 103 ? -16.542 -4.182 12.098 1.00 92.44 103 ARG A O 1
ATOM 817 N N . ILE A 1 104 ? -14.520 -3.524 12.812 1.00 91.94 104 ILE A N 1
ATOM 818 C CA . ILE A 1 104 ? -13.754 -4.574 12.108 1.00 91.94 104 ILE A CA 1
ATOM 819 C C . ILE A 1 104 ? -13.167 -5.640 13.042 1.00 91.94 104 ILE A C 1
ATOM 821 O O . ILE A 1 104 ? -12.299 -6.410 12.629 1.00 91.94 104 ILE A O 1
ATOM 825 N N . GLY A 1 105 ? -13.587 -5.658 14.310 1.00 92.81 105 GLY A N 1
ATOM 826 C CA . GLY A 1 105 ? -13.094 -6.607 15.312 1.00 92.81 105 GLY A CA 1
ATOM 827 C C . GLY A 1 105 ? -11.598 -6.462 15.618 1.00 92.81 105 GLY A C 1
ATOM 828 O O . GLY A 1 105 ? -10.901 -7.460 15.791 1.00 92.81 105 GLY A O 1
ATOM 829 N N . LYS A 1 106 ? -11.070 -5.230 15.646 1.00 93.56 106 LYS A N 1
ATOM 830 C CA . LYS A 1 106 ? -9.662 -4.925 15.965 1.00 93.56 106 LYS A CA 1
ATOM 831 C C . LYS A 1 106 ? -9.551 -3.898 17.090 1.00 93.56 106 LYS A C 1
ATOM 833 O O . LYS A 1 106 ? -10.433 -3.070 17.283 1.00 93.56 106 LYS A O 1
ATOM 838 N N . SER A 1 107 ? -8.434 -3.899 17.812 1.00 95.25 107 SER A N 1
ATOM 839 C CA . SER A 1 107 ? -8.150 -2.842 18.789 1.00 95.25 107 SER A CA 1
ATOM 840 C C . SER A 1 107 ? -7.760 -1.527 18.105 1.00 95.25 107 SER A C 1
ATOM 842 O O . SER A 1 107 ? -7.236 -1.520 16.987 1.00 95.25 107 SER A O 1
ATOM 844 N N . GLN A 1 108 ? -7.939 -0.401 18.802 1.00 94.56 108 GLN A N 1
ATOM 845 C CA . GLN A 1 108 ? -7.500 0.915 18.319 1.00 94.56 108 GLN A CA 1
ATOM 846 C C . GLN A 1 108 ? -6.001 0.923 17.961 1.00 94.56 108 GLN A C 1
ATOM 848 O O . GLN A 1 108 ? -5.613 1.470 16.930 1.00 94.56 108 GLN A O 1
ATOM 853 N N . VAL A 1 109 ? -5.162 0.236 18.744 1.00 95.12 109 VAL A N 1
ATOM 854 C CA . VAL A 1 109 ? -3.719 0.110 18.478 1.00 95.12 109 VAL A CA 1
ATOM 855 C C . VAL A 1 109 ? -3.450 -0.665 17.183 1.00 95.12 109 VAL A C 1
ATOM 857 O O . VAL A 1 109 ? -2.564 -0.300 16.411 1.00 95.12 109 VAL A O 1
ATOM 860 N N . GLN A 1 110 ? -4.208 -1.732 16.907 1.00 92.88 110 GLN A N 1
ATOM 861 C CA . GLN A 1 110 ? -4.086 -2.475 15.649 1.00 92.88 110 GLN A CA 1
ATOM 862 C C . GLN A 1 110 ? -4.484 -1.613 14.445 1.00 92.88 110 GLN A C 1
ATOM 864 O O . GLN A 1 110 ? -3.777 -1.637 13.439 1.00 92.88 110 GLN A O 1
ATOM 869 N N . VAL A 1 111 ? -5.551 -0.814 14.560 1.00 92.25 111 VAL A N 1
ATOM 870 C CA . VAL A 1 111 ? -5.947 0.154 13.523 1.00 92.25 111 VAL A CA 1
ATOM 871 C C . VAL A 1 111 ? -4.851 1.200 13.309 1.00 92.25 111 VAL A C 1
ATOM 873 O O . VAL A 1 111 ? -4.445 1.426 12.172 1.00 92.25 111 VAL A O 1
ATOM 876 N N . SER A 1 112 ? -4.281 1.755 14.381 1.00 91.69 112 SER A N 1
ATOM 877 C CA . SER A 1 112 ? -3.165 2.708 14.298 1.00 91.69 112 SER A CA 1
ATOM 878 C C . SER A 1 112 ? -1.957 2.130 13.549 1.00 91.69 112 SER A C 1
ATOM 880 O O . SER A 1 112 ? -1.376 2.789 12.686 1.00 91.69 112 SER A O 1
ATOM 882 N N . ARG A 1 113 ? -1.600 0.862 13.807 1.00 93.19 113 ARG A N 1
ATOM 883 C CA . ARG A 1 113 ? -0.527 0.164 13.073 1.00 93.19 113 ARG A CA 1
ATOM 884 C C . ARG A 1 113 ? -0.856 -0.060 11.597 1.00 93.19 113 ARG A C 1
ATOM 886 O O . ARG A 1 113 ? 0.064 -0.126 10.787 1.00 93.19 113 ARG A O 1
ATOM 893 N N . ILE A 1 114 ? -2.128 -0.234 11.238 1.00 91.06 114 ILE A N 1
ATOM 894 C CA . ILE A 1 114 ? -2.551 -0.328 9.834 1.00 91.06 114 ILE A CA 1
ATOM 895 C C . ILE A 1 114 ? -2.366 1.032 9.156 1.00 91.06 114 ILE A C 1
ATOM 897 O O . ILE A 1 114 ? -1.650 1.101 8.164 1.00 91.06 114 ILE A O 1
ATOM 901 N N . VAL A 1 115 ? -2.887 2.113 9.747 1.00 87.94 115 VAL A N 1
ATOM 902 C CA . VAL A 1 115 ? -2.741 3.481 9.213 1.00 87.94 115 VAL A CA 1
ATOM 903 C C . VAL A 1 115 ? -1.267 3.854 9.032 1.00 87.94 115 VAL A C 1
ATOM 905 O O . VAL A 1 115 ? -0.860 4.226 7.938 1.00 87.94 115 VAL A O 1
ATOM 908 N N . LYS A 1 116 ? -0.419 3.644 10.050 1.00 88.19 116 LYS A N 1
ATOM 909 C CA . LYS A 1 116 ? 1.026 3.925 9.947 1.00 88.19 116 LYS A CA 1
ATOM 910 C C . LYS A 1 116 ? 1.713 3.157 8.813 1.00 88.19 116 LYS A C 1
ATOM 912 O O . LYS A 1 116 ? 2.582 3.708 8.144 1.00 88.19 116 LYS A O 1
ATOM 917 N N . ARG A 1 117 ? 1.349 1.886 8.600 1.00 87.06 117 ARG A N 1
ATOM 918 C CA . ARG A 1 117 ? 1.904 1.078 7.502 1.00 87.06 117 ARG A CA 1
ATOM 919 C C . ARG A 1 117 ? 1.428 1.566 6.139 1.00 87.06 117 ARG A C 1
ATOM 921 O O . ARG A 1 117 ? 2.244 1.610 5.225 1.00 87.06 117 ARG A O 1
ATOM 928 N N . MET A 1 118 ? 0.158 1.951 6.013 1.00 86.75 118 MET A N 1
ATOM 929 C CA . MET A 1 118 ? -0.367 2.536 4.778 1.00 86.75 118 MET A CA 1
ATOM 930 C C . MET A 1 118 ? 0.358 3.838 4.435 1.00 86.75 118 MET A C 1
ATOM 932 O O . MET A 1 118 ? 0.809 3.964 3.306 1.00 86.75 118 MET A O 1
ATOM 936 N N . ASN A 1 119 ? 0.567 4.735 5.405 1.00 81.88 119 ASN A N 1
ATOM 937 C CA . ASN A 1 119 ? 1.298 5.989 5.178 1.00 81.88 119 ASN A CA 1
ATOM 938 C C . ASN A 1 119 ? 2.736 5.710 4.741 1.00 81.88 119 ASN A C 1
ATOM 940 O O . ASN A 1 119 ? 3.153 6.163 3.691 1.00 81.88 119 ASN A O 1
ATOM 944 N N . LYS A 1 120 ? 3.470 4.843 5.455 1.00 82.38 120 LYS A N 1
ATOM 945 C CA . LYS A 1 120 ? 4.840 4.477 5.050 1.00 82.38 120 LYS A CA 1
ATOM 946 C C . LYS A 1 120 ? 4.903 3.944 3.610 1.00 82.38 120 LYS A C 1
ATOM 948 O O . LYS A 1 120 ? 5.842 4.241 2.878 1.00 82.38 120 LYS A O 1
ATOM 953 N N . ARG A 1 121 ? 3.916 3.137 3.207 1.00 82.44 121 ARG A N 1
ATOM 954 C CA . ARG A 1 121 ? 3.823 2.602 1.841 1.00 82.44 121 ARG A CA 1
ATOM 955 C C . ARG A 1 121 ? 3.443 3.676 0.828 1.00 82.44 121 ARG A C 1
ATOM 957 O O . ARG A 1 121 ? 3.956 3.637 -0.280 1.00 82.44 121 ARG A O 1
ATOM 964 N N . ALA A 1 122 ? 2.581 4.615 1.200 1.00 77.00 122 ALA A N 1
ATOM 965 C CA . ALA A 1 122 ? 2.220 5.756 0.374 1.00 77.00 122 ALA A CA 1
ATOM 966 C C . ALA A 1 122 ? 3.425 6.671 0.134 1.00 77.00 122 ALA A C 1
ATOM 968 O O . ALA A 1 122 ? 3.720 6.985 -1.015 1.00 77.00 122 ALA A O 1
ATOM 969 N N . THR A 1 123 ? 4.195 6.994 1.180 1.00 74.06 123 THR A N 1
ATOM 970 C CA . THR A 1 123 ? 5.462 7.726 1.051 1.00 74.06 123 THR A CA 1
ATOM 971 C C . THR A 1 123 ? 6.423 7.024 0.086 1.00 74.06 123 THR A C 1
ATOM 973 O O . THR A 1 123 ? 7.044 7.675 -0.744 1.00 74.06 123 THR A O 1
ATOM 976 N N . ALA A 1 124 ? 6.542 5.694 0.175 1.00 70.38 124 ALA A N 1
ATOM 977 C CA . ALA A 1 124 ? 7.412 4.913 -0.707 1.00 70.38 124 ALA A CA 1
ATOM 978 C C . ALA A 1 124 ? 6.893 4.824 -2.155 1.00 70.38 124 ALA A C 1
ATOM 980 O O . ALA A 1 124 ? 7.681 4.628 -3.079 1.00 70.38 124 ALA A O 1
ATOM 981 N N . PHE A 1 125 ? 5.579 4.942 -2.359 1.00 70.69 125 PHE A N 1
ATOM 982 C CA . PHE A 1 125 ? 4.957 4.861 -3.679 1.00 70.69 125 PHE A CA 1
ATOM 983 C C . PHE A 1 125 ? 5.219 6.113 -4.522 1.00 70.69 125 PHE A C 1
ATOM 985 O O . PHE A 1 125 ? 5.509 6.012 -5.718 1.00 70.69 125 PHE A O 1
ATOM 992 N N . GLY A 1 126 ? 5.228 7.278 -3.880 1.00 59.75 126 GLY A N 1
ATOM 993 C CA . GLY A 1 126 ? 5.650 8.527 -4.496 1.00 59.75 126 GLY A CA 1
ATOM 994 C C . GLY A 1 126 ? 4.501 9.408 -4.914 1.00 59.75 126 GLY A C 1
ATOM 995 O O . GLY A 1 126 ? 4.048 9.281 -6.068 1.00 59.75 126 GLY A O 1
#

Sequence (126 aa):
MKIERTVYYAKGKILKNKLSEESVDHISKTLDMGHGLVEAAQPGTFSLDKVIYPADNGEGVDVESTVENKVILHSFFDTLQHSELIVWDMHSKGIRQENIGKRIGKSQVQVSRIVKRMNKRATAFG

Radius of gyration: 15.92 Å; chains: 1; bounding box: 34×36×38 Å

Secondary structure (DSSP, 8-state):
----HHHHHHHHHHHHTT-TTS-HHHHHHHHT--HHHHHHTSS-S--THHHHS--S------HHHHHHHHHHHHHHHTTS-HHHHHHHHHHHTT--HHHHHHHHT--HHHHHHHHHHHHHHHHHH-

Organism: NCBI:txid580165

pLDDT: mean 76.88, std 16.03, range [39.47, 95.25]